Protein AF-A0A7U3YK74-F1 (afdb_monomer_lite)

Structure (mmCIF, N/CA/C/O backbone):
data_AF-A0A7U3YK74-F1
#
_entry.id   AF-A0A7U3YK74-F1
#
loop_
_atom_site.group_PDB
_atom_site.id
_atom_site.type_symbol
_atom_site.label_atom_id
_atom_site.label_alt_id
_atom_site.label_comp_id
_atom_site.label_asym_id
_atom_site.label_entity_id
_atom_site.label_seq_id
_atom_site.pdbx_PDB_ins_code
_atom_site.Cartn_x
_atom_site.Cartn_y
_atom_site.Cartn_z
_atom_site.occupancy
_atom_site.B_iso_or_equiv
_atom_site.auth_seq_id
_atom_site.auth_comp_id
_atom_site.auth_asym_id
_atom_site.auth_atom_id
_atom_site.pdbx_PDB_model_num
ATOM 1 N N . MET A 1 1 ? -30.389 56.672 70.557 1.00 38.41 1 MET A N 1
ATOM 2 C CA . MET A 1 1 ? -30.566 56.785 72.022 1.00 38.41 1 MET A CA 1
ATOM 3 C C . MET A 1 1 ? -31.940 56.218 72.314 1.00 38.41 1 MET A C 1
ATOM 5 O O . MET A 1 1 ? -32.912 56.769 71.833 1.00 38.41 1 MET A O 1
ATOM 9 N N . GLY A 1 2 ? -32.024 54.960 72.734 1.00 37.28 2 GLY A N 1
ATOM 10 C CA . GLY A 1 2 ? -31.891 54.603 74.149 1.00 37.28 2 GLY A CA 1
ATOM 11 C C . GLY A 1 2 ? -33.300 54.641 74.741 1.00 37.28 2 GLY A C 1
ATOM 12 O O . GLY A 1 2 ? -33.831 55.723 74.920 1.00 37.28 2 GLY A O 1
ATOM 13 N N . ALA A 1 3 ? -33.969 53.486 74.769 1.00 43.03 3 ALA A N 1
ATOM 14 C CA . ALA A 1 3 ? -34.261 52.752 76.007 1.00 43.03 3 ALA A CA 1
ATOM 15 C C . ALA A 1 3 ? -35.541 53.317 76.668 1.00 43.03 3 ALA A C 1
ATOM 17 O O . ALA A 1 3 ? -35.697 54.518 76.807 1.00 43.03 3 ALA A O 1
ATOM 18 N N . ILE A 1 4 ? -36.554 52.525 77.005 1.00 47.56 4 ILE A N 1
ATOM 19 C CA . ILE A 1 4 ? -36.642 51.697 78.218 1.00 47.56 4 ILE A CA 1
ATOM 20 C C . ILE A 1 4 ? -38.020 50.996 78.088 1.00 47.56 4 ILE A C 1
ATOM 22 O O . ILE A 1 4 ? -39.023 51.660 77.854 1.00 47.56 4 ILE A O 1
ATOM 26 N N . GLN A 1 5 ? -38.096 49.664 77.970 1.00 46.06 5 GLN A N 1
ATOM 27 C CA . GLN A 1 5 ? -38.343 48.760 79.107 1.00 46.06 5 GLN A CA 1
ATOM 28 C C . GLN A 1 5 ? -39.603 49.179 79.892 1.00 46.06 5 GLN A C 1
ATOM 30 O O . GLN A 1 5 ? -39.597 50.153 80.625 1.00 46.06 5 GLN A O 1
ATOM 35 N N . THR A 1 6 ? -40.725 48.475 79.783 1.00 45.09 6 THR A N 1
ATOM 36 C CA . THR A 1 6 ? -41.162 47.480 80.783 1.00 45.09 6 THR A CA 1
ATOM 37 C C . THR A 1 6 ? -42.623 47.101 80.501 1.00 45.09 6 THR A C 1
ATOM 39 O O . THR A 1 6 ? -43.350 47.885 79.906 1.00 45.09 6 THR A O 1
ATOM 42 N N . MET A 1 7 ? -43.034 45.922 80.991 1.00 42.56 7 MET A N 1
ATOM 43 C CA . MET A 1 7 ? -44.375 45.315 80.893 1.00 42.56 7 MET A CA 1
ATOM 44 C C . MET A 1 7 ? -44.680 44.780 79.487 1.00 42.56 7 MET A C 1
ATOM 46 O O . MET A 1 7 ? -44.943 45.526 78.565 1.00 42.56 7 MET A O 1
ATOM 50 N N . VAL A 1 8 ? -44.648 43.477 79.218 1.00 42.97 8 VAL A N 1
ATOM 51 C CA . VAL A 1 8 ? -45.464 42.461 79.884 1.00 42.97 8 VAL A CA 1
ATOM 52 C C . VAL A 1 8 ? -44.773 41.102 79.726 1.00 42.97 8 VAL A C 1
ATOM 54 O O . VAL A 1 8 ? -44.744 40.503 78.655 1.00 42.97 8 VAL A O 1
ATOM 57 N N . ARG A 1 9 ? -44.219 40.596 80.832 1.00 43.75 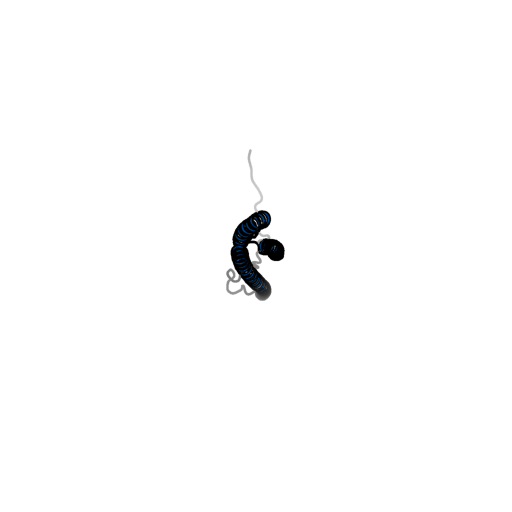9 ARG A N 1
ATOM 58 C CA . ARG A 1 9 ? -44.126 39.154 81.076 1.00 43.75 9 ARG A CA 1
ATOM 59 C C . ARG A 1 9 ? -45.552 38.659 81.300 1.00 43.75 9 ARG A C 1
ATOM 61 O O . ARG A 1 9 ? -46.128 39.066 82.301 1.00 43.75 9 ARG A O 1
ATOM 68 N N . ALA A 1 10 ? -46.077 37.816 80.412 1.00 46.66 10 ALA A N 1
ATOM 69 C CA . ALA A 1 10 ? -46.999 36.712 80.724 1.00 46.66 10 ALA A CA 1
ATOM 70 C C . ALA A 1 10 ? -47.708 36.221 79.453 1.00 46.66 10 ALA A C 1
ATOM 72 O O . ALA A 1 10 ? -48.864 36.556 79.232 1.00 46.66 10 ALA A O 1
ATOM 73 N N . LEU A 1 11 ? -47.035 35.399 78.644 1.00 42.06 11 LEU A N 1
ATOM 74 C CA . LEU A 1 11 ? -47.697 34.254 78.011 1.00 42.06 11 LEU A CA 1
ATOM 75 C C . LEU A 1 11 ? -46.641 33.254 77.524 1.00 42.06 11 LEU A C 1
ATOM 77 O O . LEU A 1 11 ? -46.235 33.229 76.367 1.00 42.06 11 LEU A O 1
ATOM 81 N N . CYS A 1 12 ? -46.152 32.448 78.465 1.00 43.22 12 CYS A N 1
ATOM 82 C CA . CYS A 1 12 ? -45.638 31.128 78.130 1.00 43.22 12 CYS A CA 1
ATOM 83 C C . CYS A 1 12 ? -46.800 30.272 77.606 1.00 43.22 12 CYS A C 1
ATOM 85 O O . CYS A 1 12 ? -47.924 30.435 78.076 1.00 43.22 12 CYS A O 1
ATOM 87 N N . ILE A 1 13 ? -46.464 29.285 76.768 1.00 53.09 13 ILE A N 1
ATOM 88 C CA . ILE A 1 13 ? -47.301 28.170 76.286 1.00 53.09 13 ILE A CA 1
ATOM 89 C C . ILE A 1 13 ? -47.961 28.449 74.926 1.00 53.09 13 ILE A C 1
ATOM 91 O O . ILE A 1 13 ? -49.077 28.945 74.832 1.00 53.09 13 ILE A O 1
ATOM 95 N N . GLY A 1 14 ? -47.273 28.053 73.853 1.00 46.53 14 GLY A N 1
ATOM 96 C CA . GLY A 1 14 ? -47.870 27.985 72.522 1.00 46.53 14 GLY A CA 1
ATOM 97 C C . GLY A 1 14 ? -46.876 27.576 71.439 1.00 46.53 14 GLY A C 1
ATOM 98 O O . GLY A 1 14 ? -46.103 28.404 70.980 1.00 46.53 14 GLY A O 1
ATOM 99 N N . ALA A 1 15 ? -46.959 26.311 71.019 1.00 46.44 15 ALA A N 1
ATOM 100 C CA . ALA A 1 15 ? -46.403 25.749 69.780 1.00 46.44 15 ALA A CA 1
ATOM 101 C C . ALA A 1 15 ? -44.888 25.439 69.727 1.00 46.44 15 ALA A C 1
ATOM 103 O O . ALA A 1 15 ? -44.145 25.969 68.910 1.00 46.44 15 ALA A O 1
ATOM 104 N N . LEU A 1 16 ? -44.466 24.455 70.530 1.00 44.75 16 LEU A N 1
ATOM 105 C CA . LEU A 1 16 ? -43.225 23.680 70.339 1.00 44.75 16 LEU A CA 1
ATOM 106 C C . LEU A 1 16 ? -43.468 22.315 69.651 1.00 44.75 16 LEU A C 1
ATOM 108 O O . LEU A 1 16 ? -42.690 21.386 69.833 1.00 44.75 16 LEU A O 1
ATOM 112 N N . LEU A 1 17 ? -44.558 22.140 68.892 1.00 45.97 17 LEU A N 1
ATOM 113 C CA . LEU A 1 17 ? -44.977 20.808 68.422 1.00 45.97 17 LEU A CA 1
ATOM 114 C C . LEU A 1 17 ? -45.515 20.764 66.987 1.00 45.97 17 LEU A C 1
ATOM 116 O O . LEU A 1 17 ? -46.539 20.142 66.737 1.00 45.97 17 LEU A O 1
ATOM 120 N N . THR A 1 18 ? -44.809 21.343 66.017 1.00 47.88 18 THR A N 1
ATOM 121 C CA . THR A 1 18 ? -45.009 20.949 64.612 1.00 47.88 18 THR A CA 1
ATOM 122 C C . THR A 1 18 ? -43.705 21.040 63.833 1.00 47.88 18 THR A C 1
ATOM 124 O O . THR A 1 18 ? -43.225 22.136 63.564 1.00 47.88 18 THR A O 1
ATOM 127 N N . GLY A 1 19 ? -43.172 19.887 63.420 1.00 43.09 19 GLY A N 1
ATOM 128 C CA . GLY A 1 19 ? -42.365 19.837 62.199 1.00 43.09 19 GLY A CA 1
ATOM 129 C C . GLY A 1 19 ? -40.909 19.393 62.305 1.00 43.09 19 GLY A C 1
ATOM 130 O O . GLY A 1 19 ? -40.116 19.823 61.483 1.00 43.09 1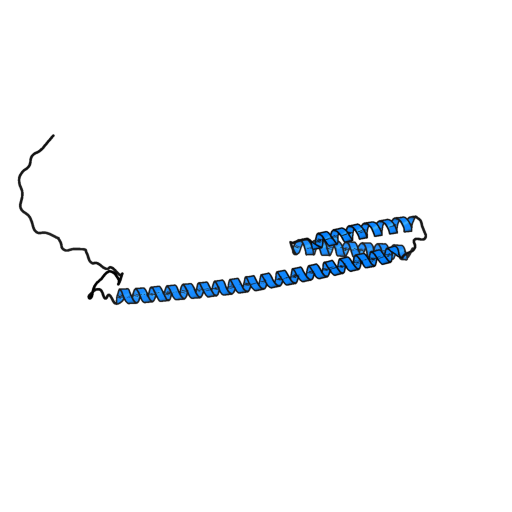9 GLY A O 1
ATOM 131 N N . CYS A 1 20 ? -40.550 18.491 63.220 1.00 44.44 20 CYS A N 1
ATOM 132 C CA . CYS A 1 20 ? -39.378 17.628 63.013 1.00 44.44 20 CYS A CA 1
ATOM 133 C C . CYS A 1 20 ? -39.845 16.183 62.824 1.00 44.44 20 CYS A C 1
ATOM 135 O O . CYS A 1 20 ? -39.465 15.283 63.569 1.00 44.44 20 CYS A O 1
ATOM 137 N N . ALA A 1 21 ? -40.706 15.955 61.828 1.00 44.47 21 ALA A N 1
ATOM 138 C CA . ALA A 1 21 ? -40.813 14.629 61.244 1.00 44.47 21 ALA A CA 1
ATOM 139 C C . ALA A 1 21 ? -39.477 14.366 60.542 1.00 44.47 21 ALA A C 1
ATOM 141 O O . ALA A 1 21 ? -39.275 14.742 59.390 1.00 44.47 21 ALA A O 1
ATOM 142 N N . GLY A 1 22 ? -38.536 13.782 61.282 1.00 46.75 22 GLY A N 1
ATOM 143 C CA . GLY A 1 22 ? -37.328 13.194 60.736 1.00 46.75 22 GLY A CA 1
ATOM 144 C C . GLY A 1 22 ? -37.708 12.015 59.852 1.00 46.75 22 GLY A C 1
ATOM 145 O O . GLY A 1 22 ? -37.543 10.867 60.243 1.00 46.75 22 GLY A O 1
ATOM 146 N N . GLN A 1 23 ? -38.201 12.285 58.647 1.00 50.50 23 GLN A N 1
ATOM 147 C CA . GLN A 1 23 ? -38.099 11.346 57.538 1.00 50.50 23 GLN A CA 1
ATOM 148 C C . GLN A 1 23 ? -36.668 11.423 57.009 1.00 50.50 23 GLN A C 1
ATOM 150 O O . GLN A 1 23 ? -36.409 11.842 55.886 1.00 50.50 23 GLN A O 1
ATOM 155 N N . THR A 1 24 ? -35.712 11.044 57.858 1.00 51.84 24 THR A N 1
ATOM 156 C CA . THR A 1 24 ? -34.427 10.608 57.340 1.00 51.84 24 THR A CA 1
ATOM 157 C C . THR A 1 24 ? -34.664 9.237 56.722 1.00 51.84 24 THR A C 1
ATOM 159 O O . THR A 1 24 ? -35.015 8.271 57.395 1.00 51.84 24 THR A O 1
ATOM 162 N N . THR A 1 25 ? -34.558 9.161 55.401 1.00 53.53 25 THR A N 1
ATOM 163 C CA . THR A 1 25 ? -34.553 7.900 54.652 1.00 53.53 25 THR A CA 1
ATOM 164 C C . THR A 1 25 ? -33.179 7.222 54.703 1.00 53.53 25 THR A C 1
ATOM 166 O O . THR A 1 25 ? -32.982 6.201 54.043 1.00 53.53 25 THR A O 1
ATOM 169 N N . ASP A 1 26 ? -32.242 7.746 55.506 1.00 56.00 26 ASP A N 1
ATOM 170 C CA . ASP A 1 26 ? -30.934 7.155 55.772 1.00 56.00 26 ASP A CA 1
ATOM 171 C C . ASP A 1 26 ? -31.015 6.143 56.940 1.00 56.00 26 ASP A C 1
ATOM 173 O O . ASP A 1 26 ? -31.138 6.538 58.105 1.00 56.00 26 ASP A O 1
ATOM 177 N N . PRO A 1 27 ? -30.907 4.827 56.669 1.00 58.50 27 PRO A N 1
ATOM 178 C CA . PRO A 1 27 ? -30.967 3.788 57.697 1.00 58.50 27 PRO A CA 1
ATOM 179 C C . PRO A 1 27 ? -29.773 3.821 58.666 1.00 58.50 27 PRO A C 1
ATOM 181 O O . PRO A 1 27 ? -29.777 3.093 59.654 1.00 58.50 27 PRO A O 1
ATOM 184 N N . ARG A 1 28 ? -28.745 4.642 58.405 1.00 61.53 28 ARG A N 1
ATOM 185 C CA . ARG A 1 28 ? -27.580 4.816 59.286 1.00 61.53 28 ARG A CA 1
ATOM 186 C C . ARG A 1 28 ? -27.781 5.885 60.364 1.00 61.53 28 ARG A C 1
ATOM 188 O O . ARG A 1 28 ? -26.943 5.981 61.255 1.00 61.53 28 ARG A O 1
ATOM 195 N N . GLN A 1 29 ? -28.866 6.664 60.309 1.00 59.22 29 GLN A N 1
ATOM 196 C CA . GLN A 1 29 ? -29.109 7.792 61.223 1.00 59.22 29 GLN A CA 1
ATOM 197 C C . GLN A 1 29 ? -30.285 7.590 62.194 1.00 59.22 29 GLN A C 1
ATOM 199 O O . GLN A 1 29 ? -30.515 8.441 63.050 1.00 59.22 29 GLN A O 1
ATOM 204 N N . GLY A 1 30 ? -31.017 6.474 62.113 1.00 54.25 30 GLY A N 1
ATOM 205 C CA . GLY A 1 30 ? -32.165 6.195 62.982 1.00 54.25 30 GLY A CA 1
ATOM 206 C C . GLY A 1 30 ? -32.013 4.887 63.757 1.00 54.25 30 GLY A C 1
ATOM 207 O O . GLY A 1 30 ? -31.892 3.828 63.147 1.00 54.25 30 GLY A O 1
ATOM 208 N N . GLY A 1 31 ? -32.055 4.951 65.093 1.00 61.69 31 GLY A N 1
ATOM 209 C CA . GLY A 1 31 ? -32.067 3.777 65.981 1.00 61.69 31 GLY A CA 1
ATOM 210 C C . GLY A 1 31 ? -33.325 2.901 65.841 1.00 61.69 31 GLY A C 1
ATOM 211 O O . GLY A 1 31 ? -34.165 3.167 64.989 1.00 61.69 31 GLY A O 1
ATOM 212 N N . LEU A 1 32 ? -33.450 1.885 66.711 1.00 57.44 32 LEU A N 1
ATOM 213 C CA . LEU A 1 32 ? -34.356 0.706 66.726 1.00 57.44 32 LEU A CA 1
ATOM 214 C C . LEU A 1 32 ? -35.828 0.856 66.236 1.00 57.44 32 LEU A C 1
ATOM 216 O O . LEU A 1 32 ? -36.489 -0.155 66.025 1.00 57.44 32 LEU A O 1
ATOM 220 N N . PHE A 1 33 ? -36.345 2.070 66.024 1.00 58.09 33 PHE A N 1
ATOM 221 C CA . PHE A 1 33 ? -37.709 2.377 65.560 1.00 58.09 33 PHE A CA 1
ATOM 222 C C . PHE A 1 33 ? -37.781 3.035 64.162 1.00 58.09 33 PHE A C 1
ATOM 224 O O . PHE A 1 33 ? -38.848 3.470 63.744 1.00 58.09 33 PHE A O 1
ATOM 231 N N . SER A 1 34 ? -36.672 3.123 63.422 1.00 59.44 34 SER A N 1
ATOM 232 C CA . SER A 1 34 ? -36.573 3.824 62.127 1.00 59.44 34 SER A CA 1
ATOM 233 C C . SER A 1 34 ? -36.974 2.995 60.896 1.00 59.44 34 SER A C 1
ATOM 235 O O . SER A 1 34 ? -36.760 3.422 59.759 1.00 59.44 34 SER A O 1
ATOM 237 N N . TYR A 1 35 ? -37.548 1.802 61.088 1.00 65.94 35 TYR A N 1
ATOM 238 C CA . TYR A 1 35 ? -37.973 0.959 59.974 1.00 65.94 35 TYR A CA 1
ATOM 239 C C . TYR A 1 35 ? -39.153 1.600 59.233 1.00 65.94 35 TYR A C 1
ATOM 241 O O . TYR A 1 35 ? -40.286 1.596 59.710 1.00 65.94 35 TYR A O 1
ATOM 249 N N . ASN A 1 36 ? -38.870 2.138 58.047 1.00 73.31 36 ASN A N 1
ATOM 250 C CA . ASN A 1 36 ? -39.872 2.584 57.091 1.00 73.31 36 ASN A CA 1
ATOM 251 C C . ASN A 1 36 ? -39.876 1.607 55.893 1.00 73.31 36 ASN A C 1
ATOM 253 O O . ASN A 1 36 ? -38.935 1.645 55.086 1.00 73.31 36 ASN A O 1
ATOM 257 N N . PRO A 1 37 ? -40.885 0.723 55.780 1.00 77.56 37 PRO A N 1
ATOM 258 C CA . PRO A 1 37 ? -40.973 -0.261 54.701 1.00 77.56 37 PRO A CA 1
ATOM 259 C C . PRO A 1 37 ? -41.051 0.398 53.317 1.00 77.56 37 PRO A C 1
ATOM 261 O O . PRO A 1 37 ? -40.400 -0.072 52.387 1.00 77.56 37 PRO A O 1
ATOM 264 N N . ASP A 1 38 ? -41.726 1.542 53.191 1.00 82.44 38 ASP A N 1
ATOM 265 C CA . ASP A 1 38 ? -41.857 2.255 51.914 1.00 82.44 38 ASP A CA 1
ATOM 266 C C . ASP A 1 38 ? -40.510 2.811 51.435 1.00 82.44 38 ASP A C 1
ATOM 268 O O . ASP A 1 38 ? -40.163 2.706 50.256 1.00 82.44 38 ASP A O 1
ATOM 272 N N . ALA A 1 39 ? -39.700 3.339 52.359 1.00 79.81 39 ALA A N 1
ATOM 273 C CA . ALA A 1 39 ? -38.347 3.812 52.059 1.00 79.81 39 ALA A CA 1
ATOM 274 C C . ALA A 1 39 ? -37.403 2.666 51.662 1.00 79.81 39 ALA A C 1
ATOM 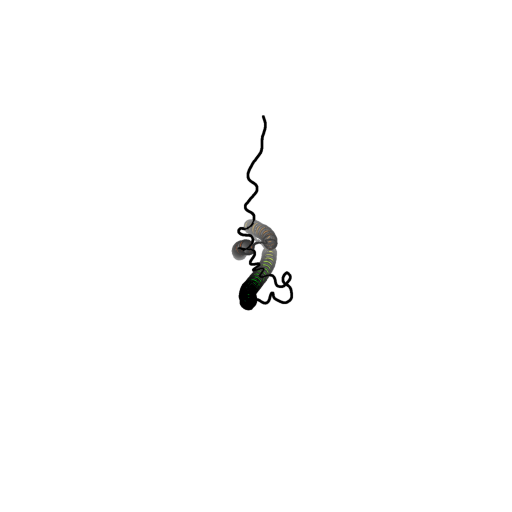276 O O . ALA A 1 39 ? -36.479 2.852 50.869 1.00 79.81 39 ALA A O 1
ATOM 277 N N . TYR A 1 40 ? -37.607 1.472 52.222 1.00 82.00 40 TYR A N 1
ATOM 278 C CA . TYR A 1 40 ? -36.857 0.282 51.832 1.00 82.00 40 TYR A CA 1
ATOM 279 C C . TYR A 1 40 ? -37.237 -0.190 50.425 1.00 82.00 40 TYR A C 1
ATOM 281 O O . TYR A 1 40 ? -36.343 -0.397 49.603 1.00 82.00 40 TYR A O 1
ATOM 289 N N . GLU A 1 41 ? -38.532 -0.269 50.122 1.00 86.81 41 GLU A N 1
ATOM 290 C CA . GLU A 1 41 ? -39.027 -0.600 48.782 1.00 86.81 41 GLU A CA 1
ATOM 291 C C . GLU A 1 41 ? -38.564 0.412 47.731 1.00 86.81 41 GLU A C 1
ATOM 293 O O . GLU A 1 41 ? -38.169 0.028 46.631 1.00 86.81 41 GLU A O 1
ATOM 298 N N . GLN A 1 42 ? -38.529 1.703 48.072 1.00 86.81 42 GLN A N 1
ATOM 299 C CA . GLN A 1 42 ? -37.991 2.727 47.181 1.00 86.81 42 GLN A CA 1
ATOM 300 C C . GLN A 1 42 ? -36.508 2.497 46.874 1.00 86.81 42 GLN A C 1
ATOM 302 O O . GLN A 1 42 ? -36.141 2.449 45.707 1.00 86.81 42 GLN A O 1
ATOM 307 N N . ARG A 1 43 ? -35.670 2.225 47.884 1.00 87.81 43 ARG A N 1
ATOM 308 C CA . ARG A 1 43 ? -34.251 1.894 47.653 1.00 87.81 43 ARG A CA 1
ATOM 309 C C . ARG A 1 43 ? -34.064 0.633 46.809 1.00 87.81 43 ARG A C 1
ATOM 311 O O . ARG A 1 43 ? -33.092 0.548 46.063 1.00 87.81 43 ARG A O 1
ATOM 318 N N . LEU A 1 44 ? -34.941 -0.363 46.944 1.00 92.44 44 LEU A N 1
ATOM 319 C CA . LEU A 1 44 ? -34.902 -1.556 46.095 1.00 92.44 44 LEU A CA 1
ATOM 320 C C . LEU A 1 44 ? -35.264 -1.231 44.646 1.00 92.44 44 LEU A C 1
ATOM 322 O O . LEU A 1 44 ? -34.592 -1.736 43.748 1.00 92.44 44 LEU A O 1
ATOM 326 N N . ARG A 1 45 ? -36.281 -0.392 44.413 1.00 94.12 45 ARG A N 1
ATOM 327 C CA . ARG A 1 45 ? -36.618 0.107 43.071 1.00 94.12 45 ARG A CA 1
ATOM 328 C C . ARG A 1 45 ? -35.454 0.887 42.469 1.00 94.12 45 ARG A C 1
ATOM 330 O O . ARG A 1 45 ? -34.967 0.483 41.423 1.00 94.12 45 ARG A O 1
ATOM 337 N N . ASP A 1 46 ? -34.908 1.862 43.193 1.00 93.81 46 ASP A N 1
ATOM 338 C CA . ASP A 1 46 ? -33.776 2.671 42.727 1.00 93.81 46 ASP A CA 1
ATOM 339 C C . ASP A 1 46 ? -32.570 1.799 42.347 1.00 93.81 46 ASP A C 1
ATOM 341 O O . ASP A 1 46 ? -31.933 2.016 41.321 1.00 93.81 46 ASP A O 1
ATOM 345 N N . ARG A 1 47 ? -32.265 0.763 43.142 1.00 95.25 47 ARG A N 1
ATOM 346 C CA . ARG A 1 47 ? -31.183 -0.187 42.832 1.00 95.25 47 ARG A CA 1
ATOM 347 C C . ARG A 1 47 ? -31.477 -1.046 41.607 1.00 95.25 47 ARG A C 1
ATOM 349 O O . ARG A 1 47 ? -30.555 -1.312 40.844 1.00 95.25 47 ARG A O 1
ATOM 356 N N . ARG A 1 48 ? -32.718 -1.509 41.426 1.00 96.31 48 ARG A N 1
ATOM 357 C CA . ARG A 1 48 ? -33.126 -2.283 40.238 1.00 96.31 48 ARG A CA 1
ATOM 358 C C . ARG A 1 48 ? -33.059 -1.422 38.980 1.00 96.31 48 ARG A C 1
ATOM 360 O O . ARG A 1 48 ? -32.554 -1.885 37.961 1.00 96.31 48 ARG A O 1
ATOM 367 N N . ASP A 1 49 ? -33.486 -0.170 39.077 1.00 96.81 49 ASP A N 1
ATOM 368 C CA . ASP A 1 49 ? -33.439 0.787 37.976 1.00 96.81 49 ASP A CA 1
ATOM 369 C C . ASP A 1 49 ? -31.988 1.143 37.627 1.00 96.81 49 ASP A C 1
ATOM 371 O O . ASP A 1 49 ? -31.619 1.137 36.455 1.00 96.81 49 ASP A O 1
ATOM 375 N N . GLN A 1 50 ? -31.135 1.373 38.633 1.00 96.44 50 GLN A N 1
ATOM 376 C CA . GLN A 1 50 ? -29.695 1.575 38.436 1.00 96.44 50 GLN A CA 1
ATOM 377 C C . GLN A 1 50 ? -29.019 0.354 37.814 1.00 96.44 50 GLN A C 1
ATOM 379 O O . GLN A 1 50 ? -28.236 0.511 36.882 1.00 96.44 50 GLN A O 1
ATOM 384 N N . LEU A 1 51 ? -29.319 -0.855 38.298 1.00 97.38 51 LEU A N 1
ATOM 385 C CA . LEU A 1 51 ? -28.770 -2.088 37.736 1.00 97.38 51 LEU A CA 1
ATOM 386 C C . LEU A 1 51 ? -29.159 -2.228 36.262 1.00 97.38 51 LEU A C 1
ATOM 388 O O . LEU A 1 51 ? -28.289 -2.434 35.424 1.00 97.38 51 LEU A O 1
ATOM 392 N N . THR A 1 52 ? -30.438 -2.020 35.945 1.00 97.38 52 THR A N 1
ATOM 393 C CA . THR A 1 52 ? -30.948 -2.083 34.568 1.00 97.38 52 THR A CA 1
ATOM 394 C C . THR A 1 52 ? -30.249 -1.061 33.668 1.00 97.38 52 THR A C 1
ATOM 396 O O . THR A 1 52 ? -29.843 -1.391 32.557 1.00 97.38 52 THR A O 1
ATOM 399 N N . GLN A 1 53 ? -30.053 0.172 34.146 1.00 97.31 53 GLN A N 1
ATOM 400 C CA . GLN A 1 53 ? -29.332 1.210 33.402 1.00 97.31 53 GLN A CA 1
ATOM 401 C C . GLN A 1 53 ? -27.868 0.830 33.149 1.00 97.31 53 GLN A C 1
ATOM 403 O O . GLN A 1 53 ? -27.371 1.010 32.038 1.00 97.31 53 GLN A O 1
ATOM 408 N N . VAL A 1 54 ? -27.179 0.286 34.155 1.00 97.56 54 VAL A N 1
ATOM 409 C CA . VAL A 1 54 ? -25.782 -0.155 34.024 1.00 97.56 54 VAL A CA 1
ATOM 410 C C . VAL A 1 54 ? -25.665 -1.334 33.060 1.00 97.56 54 VAL A C 1
ATOM 412 O O . VAL A 1 54 ? -24.765 -1.346 32.226 1.00 97.56 54 VAL A O 1
ATOM 415 N N . GLU A 1 55 ? -26.578 -2.301 33.120 1.00 97.88 55 GLU A N 1
ATOM 416 C CA . GLU A 1 55 ? -26.603 -3.439 32.196 1.00 97.88 55 GLU A CA 1
ATOM 417 C C . GLU A 1 55 ? -26.828 -2.989 30.748 1.00 97.88 55 GLU A C 1
ATOM 419 O O . GLU A 1 55 ? -26.112 -3.432 29.851 1.00 97.88 55 GLU A O 1
ATOM 424 N N . GLN A 1 56 ? -27.759 -2.060 30.515 1.00 97.69 56 GLN A N 1
ATOM 425 C CA . GLN A 1 56 ? -27.994 -1.483 29.188 1.00 97.69 56 GLN A CA 1
ATOM 426 C C . GLN A 1 56 ? -26.775 -0.708 28.671 1.00 97.69 56 GLN A C 1
ATOM 428 O O . GLN A 1 56 ? -26.395 -0.859 27.508 1.00 97.69 56 GLN A O 1
ATOM 433 N N . ALA A 1 57 ? -26.135 0.093 29.527 1.00 97.38 57 ALA A N 1
ATOM 434 C CA . ALA A 1 57 ? -24.916 0.813 29.171 1.00 97.38 57 ALA A CA 1
ATOM 435 C C . ALA A 1 57 ? -23.773 -0.152 28.821 1.00 97.38 57 ALA A C 1
ATOM 437 O O . ALA A 1 57 ? -23.119 0.025 27.795 1.00 97.38 57 ALA A O 1
ATOM 438 N N . ASN A 1 58 ? -23.582 -1.212 29.613 1.00 97.44 58 ASN A N 1
ATOM 439 C CA . ASN A 1 58 ? -22.576 -2.238 29.345 1.00 97.44 58 ASN A CA 1
ATOM 440 C C . ASN A 1 58 ? -22.827 -2.937 28.006 1.00 97.44 58 ASN A C 1
ATOM 442 O O . ASN A 1 58 ? -21.901 -3.051 27.211 1.00 97.44 58 ASN A O 1
ATOM 446 N N . GLN A 1 59 ? -24.067 -3.335 27.709 1.00 97.75 59 GLN A N 1
ATOM 447 C CA . GLN A 1 59 ? -24.406 -3.955 26.421 1.00 97.75 59 GLN A CA 1
ATOM 448 C C . GLN A 1 59 ? -24.122 -3.020 25.236 1.00 97.75 59 GLN A C 1
ATOM 450 O O . GLN A 1 59 ? -23.593 -3.453 24.211 1.00 97.75 59 GLN A O 1
ATOM 455 N N . SER A 1 60 ? -24.432 -1.727 25.374 1.00 97.56 60 SER A N 1
ATOM 456 C CA . SER A 1 60 ? -24.132 -0.721 24.351 1.00 97.56 60 SER A CA 1
ATOM 457 C C . SER A 1 60 ? -22.624 -0.551 24.137 1.00 97.56 60 SER A C 1
ATOM 459 O O . SER A 1 60 ? -22.160 -0.509 22.996 1.00 97.56 60 SER A O 1
ATOM 461 N N . GLU A 1 61 ? -21.840 -0.473 25.213 1.00 97.81 61 GLU A N 1
ATOM 462 C CA . GLU A 1 61 ? -20.382 -0.340 25.125 1.00 97.81 61 GLU A CA 1
ATOM 463 C C . GLU A 1 61 ? -19.703 -1.620 24.617 1.00 97.81 61 GLU A C 1
ATOM 465 O O . GLU A 1 61 ? -18.738 -1.545 23.852 1.00 97.81 61 GLU A O 1
ATOM 470 N N . GLU A 1 62 ? -20.221 -2.802 24.955 1.00 97.88 62 GLU A N 1
ATOM 471 C CA . GLU A 1 62 ? -19.774 -4.080 24.393 1.00 97.88 62 GLU A CA 1
ATOM 472 C C . GLU A 1 62 ? -20.013 -4.135 22.881 1.00 97.88 62 GLU A C 1
ATOM 474 O O . GLU A 1 62 ? -19.094 -4.463 22.122 1.00 97.88 62 GLU A O 1
ATOM 479 N N . ALA A 1 63 ? -21.208 -3.745 22.426 1.00 97.50 63 ALA A N 1
ATOM 480 C CA . ALA A 1 63 ? -21.534 -3.668 21.006 1.00 97.50 63 ALA A CA 1
ATOM 481 C C . ALA A 1 63 ? -20.625 -2.667 20.275 1.00 97.50 63 ALA A C 1
ATOM 483 O O . ALA A 1 63 ? -20.061 -2.989 19.226 1.00 97.50 63 ALA A O 1
ATOM 484 N N . ARG A 1 64 ? -20.409 -1.482 20.858 1.00 97.75 64 ARG A N 1
ATOM 485 C CA . ARG A 1 64 ? -19.502 -0.462 20.317 1.00 97.75 64 ARG A CA 1
ATOM 486 C C . ARG A 1 64 ? -18.066 -0.970 20.229 1.00 97.75 64 ARG A C 1
ATOM 488 O O . ARG A 1 64 ? -17.420 -0.815 19.197 1.00 97.75 64 ARG A O 1
ATOM 495 N N . THR A 1 65 ? -17.577 -1.613 21.284 1.00 97.75 65 THR A N 1
ATOM 496 C CA . THR A 1 65 ? -16.227 -2.184 21.334 1.00 97.75 65 THR A CA 1
ATOM 497 C C . THR A 1 65 ? -16.054 -3.281 20.288 1.00 97.75 65 THR A C 1
ATOM 499 O O . THR A 1 65 ? -15.030 -3.329 19.606 1.00 97.75 65 THR A O 1
ATOM 502 N N . SER A 1 66 ? -17.050 -4.154 20.127 1.00 97.50 66 SER A N 1
ATOM 503 C CA . SER A 1 66 ? -17.045 -5.179 19.083 1.00 97.50 66 SER A CA 1
ATOM 504 C C . SER A 1 66 ? -17.009 -4.559 17.685 1.00 97.50 66 SER A C 1
ATOM 506 O O . SER A 1 66 ? -16.232 -5.009 16.845 1.00 97.50 66 SER A O 1
ATOM 508 N N . GLY A 1 67 ? -17.802 -3.509 17.445 1.00 97.94 67 GLY A N 1
ATOM 509 C CA . GLY A 1 67 ? -17.805 -2.772 16.180 1.00 97.94 67 GLY A CA 1
ATOM 510 C C . GLY A 1 67 ? -16.441 -2.159 15.859 1.00 97.94 67 GLY A C 1
ATOM 511 O O . GLY A 1 67 ? -15.898 -2.403 14.786 1.00 97.94 67 GLY A O 1
ATOM 512 N N . LEU A 1 68 ? -15.838 -1.457 16.822 1.00 98.00 68 LEU A N 1
ATOM 513 C CA . LEU A 1 68 ? -14.516 -0.842 16.658 1.00 98.00 68 LEU A CA 1
ATOM 514 C C . LEU A 1 68 ? -13.410 -1.876 16.407 1.00 98.00 68 LEU A C 1
ATOM 516 O O . LEU A 1 68 ? -12.522 -1.641 15.593 1.00 98.00 68 LEU A O 1
ATOM 520 N N . ARG A 1 69 ? -13.458 -3.040 17.069 1.00 97.62 69 ARG A N 1
ATOM 521 C CA . ARG A 1 69 ? -12.502 -4.133 16.816 1.00 97.62 69 ARG A CA 1
ATOM 522 C C . ARG A 1 69 ? -12.638 -4.696 15.405 1.00 97.62 69 ARG A C 1
ATOM 524 O O . ARG A 1 69 ? -11.624 -4.966 14.765 1.00 97.62 69 ARG A O 1
ATOM 531 N N . ALA A 1 70 ? -13.869 -4.868 14.924 1.00 97.56 70 ALA A N 1
ATOM 532 C CA . ALA A 1 70 ? -14.119 -5.326 13.563 1.00 97.56 70 ALA A CA 1
ATOM 533 C C . ALA A 1 70 ? -13.595 -4.310 12.535 1.00 97.56 70 ALA A C 1
ATOM 535 O O . ALA A 1 70 ? -12.868 -4.687 11.618 1.00 97.56 70 ALA A O 1
ATOM 536 N N . GLU A 1 71 ? -13.873 -3.021 12.733 1.00 96.69 71 GLU A N 1
ATOM 537 C CA . GLU A 1 71 ? -13.373 -1.947 11.871 1.00 96.69 71 GLU A CA 1
ATOM 538 C C . GLU A 1 71 ? -11.840 -1.887 11.856 1.00 96.69 71 GLU A C 1
ATOM 540 O O . GLU A 1 71 ? -11.229 -1.885 10.788 1.00 96.69 71 GLU A O 1
AT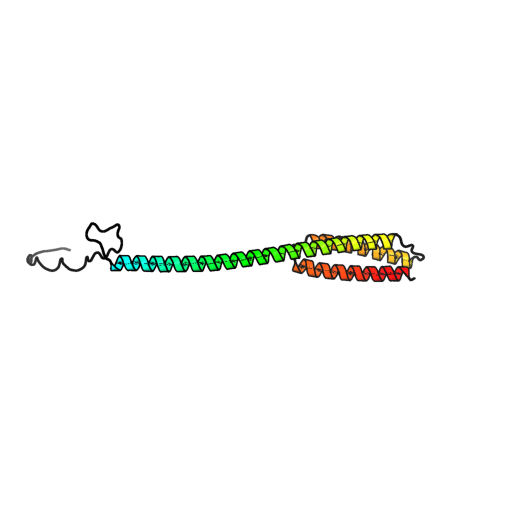OM 545 N N . GLN A 1 72 ? -11.203 -1.947 13.029 1.00 96.19 72 GLN A N 1
ATOM 546 C CA . GLN A 1 72 ? -9.746 -1.993 13.137 1.00 96.19 72 GLN A CA 1
ATOM 547 C C . GLN A 1 72 ? -9.160 -3.199 12.392 1.00 96.19 72 GLN A C 1
ATOM 549 O O . GLN A 1 72 ? -8.156 -3.065 11.693 1.00 96.19 72 GLN A O 1
ATOM 554 N N . SER A 1 73 ? -9.775 -4.379 12.521 1.00 96.94 73 SER A N 1
ATOM 555 C CA . SER A 1 73 ? -9.311 -5.576 11.814 1.00 96.94 73 SER A CA 1
ATOM 556 C C . SER A 1 73 ? -9.397 -5.414 10.294 1.00 96.94 73 SER A C 1
ATOM 558 O O . SER A 1 73 ? -8.427 -5.715 9.600 1.00 96.94 73 SER A O 1
ATOM 560 N N . ALA A 1 74 ? -10.492 -4.840 9.785 1.00 95.75 74 ALA A N 1
ATOM 561 C CA . ALA A 1 74 ? -10.673 -4.585 8.361 1.00 95.75 74 ALA A CA 1
ATOM 562 C C . ALA A 1 74 ? -9.637 -3.584 7.823 1.00 95.75 74 ALA A C 1
ATOM 564 O O . ALA A 1 74 ? -9.030 -3.824 6.780 1.00 95.75 74 ALA A O 1
ATOM 565 N N . GLN A 1 75 ? -9.365 -2.504 8.562 1.00 93.25 75 GLN A N 1
ATOM 566 C CA . GLN A 1 75 ? -8.342 -1.518 8.192 1.00 93.25 75 GLN A CA 1
ATOM 567 C C . GLN A 1 75 ? -6.933 -2.130 8.147 1.00 93.25 75 GLN A C 1
ATOM 569 O O . GLN A 1 75 ? -6.152 -1.843 7.238 1.00 93.25 75 GLN A O 1
ATOM 574 N N . LEU A 1 76 ? -6.596 -3.004 9.101 1.00 93.62 76 LEU A N 1
ATOM 575 C CA . LEU A 1 76 ? -5.305 -3.699 9.116 1.00 93.62 76 LEU A CA 1
ATOM 576 C C . LEU A 1 76 ? -5.155 -4.660 7.931 1.00 93.62 76 LEU A C 1
ATOM 578 O O . LEU A 1 76 ? -4.091 -4.710 7.307 1.00 93.62 76 LEU A O 1
ATOM 582 N N . GLU A 1 77 ? -6.207 -5.410 7.603 1.00 96.25 77 GLU A N 1
ATOM 583 C CA . GLU A 1 77 ? -6.218 -6.299 6.439 1.00 96.25 77 GLU A CA 1
ATOM 584 C C . GLU A 1 77 ? -6.069 -5.526 5.130 1.00 96.25 77 GLU A C 1
ATOM 586 O O . GLU A 1 77 ? -5.290 -5.918 4.255 1.00 96.25 77 GLU A O 1
ATOM 591 N N . GLU A 1 78 ? -6.767 -4.401 5.013 1.00 94.81 78 GLU A N 1
ATOM 592 C CA . GLU A 1 78 ? -6.673 -3.507 3.872 1.00 94.81 78 GLU A CA 1
ATOM 593 C C . GLU A 1 78 ? -5.255 -2.956 3.698 1.00 94.81 78 GLU A C 1
ATOM 595 O O . GLU A 1 78 ? -4.679 -3.066 2.610 1.00 94.81 78 GLU A O 1
ATOM 600 N N . LYS A 1 79 ? -4.656 -2.426 4.769 1.00 93.50 79 LYS A N 1
ATOM 601 C CA . LYS A 1 79 ? -3.280 -1.919 4.744 1.00 93.50 79 LYS A CA 1
ATOM 602 C C . LYS A 1 79 ? -2.305 -3.003 4.288 1.00 93.50 79 LYS A C 1
ATOM 604 O O . LYS A 1 79 ? -1.519 -2.783 3.366 1.00 93.50 79 LYS A O 1
ATOM 609 N N . ALA A 1 80 ? -2.414 -4.203 4.859 1.00 94.81 80 ALA A N 1
ATOM 610 C CA . ALA A 1 80 ? -1.583 -5.338 4.471 1.00 94.81 80 ALA A CA 1
ATOM 611 C C . ALA A 1 80 ? -1.790 -5.735 2.996 1.00 94.81 80 ALA A C 1
ATOM 613 O O . ALA A 1 80 ? -0.846 -6.150 2.316 1.00 94.81 80 ALA A O 1
ATOM 614 N N . ALA A 1 81 ? -3.011 -5.622 2.470 1.00 96.88 81 ALA A N 1
ATOM 615 C CA . ALA A 1 81 ? -3.288 -5.869 1.061 1.00 96.88 81 ALA A CA 1
ATOM 616 C C . ALA A 1 81 ? -2.613 -4.825 0.157 1.00 96.88 81 ALA A C 1
ATOM 618 O O . ALA A 1 81 ? -1.999 -5.206 -0.844 1.00 96.88 81 ALA A O 1
ATOM 619 N N . LEU A 1 82 ? -2.671 -3.539 0.511 1.00 96.69 82 LEU A N 1
ATOM 620 C CA . LEU A 1 82 ? -2.028 -2.459 -0.245 1.00 96.69 82 LEU A CA 1
ATOM 621 C C . LEU A 1 82 ? -0.503 -2.599 -0.265 1.00 96.69 82 LEU A C 1
ATOM 623 O O . LEU A 1 82 ? 0.098 -2.535 -1.338 1.00 96.69 82 LEU A O 1
ATOM 627 N N . GLU A 1 83 ? 0.116 -2.906 0.875 1.00 94.88 83 GLU A N 1
ATOM 628 C CA . GLU A 1 83 ? 1.560 -3.170 0.980 1.00 94.88 83 GLU A CA 1
ATOM 629 C C . GLU A 1 83 ? 1.995 -4.331 0.069 1.00 94.88 83 GLU A C 1
ATOM 631 O O . GLU A 1 83 ? 2.975 -4.242 -0.677 1.00 94.88 83 GLU A O 1
ATOM 636 N N . ARG A 1 84 ? 1.224 -5.430 0.039 1.00 97.25 84 ARG A N 1
ATOM 637 C CA . ARG A 1 84 ? 1.489 -6.553 -0.881 1.00 97.25 84 ARG A CA 1
ATOM 638 C C . ARG A 1 84 ? 1.412 -6.118 -2.343 1.00 97.25 84 ARG A C 1
ATOM 640 O O . ARG A 1 84 ? 2.224 -6.570 -3.156 1.00 97.25 84 ARG A O 1
ATOM 647 N N . GLN A 1 85 ? 0.448 -5.268 -2.694 1.00 97.69 85 GLN A N 1
ATOM 648 C CA . GLN A 1 85 ? 0.309 -4.766 -4.059 1.00 97.69 85 GLN A CA 1
ATOM 649 C C . GLN A 1 85 ? 1.458 -3.830 -4.450 1.00 97.69 85 GLN A C 1
ATOM 651 O O . GLN A 1 85 ? 1.983 -3.977 -5.555 1.00 97.69 85 GLN A O 1
ATOM 656 N N . LEU A 1 86 ? 1.904 -2.941 -3.558 1.00 96.62 86 LEU A N 1
ATOM 657 C CA . LEU A 1 86 ? 3.073 -2.083 -3.780 1.00 96.62 86 LEU A CA 1
ATOM 658 C C . LEU A 1 86 ? 4.350 -2.902 -3.952 1.00 96.62 86 LEU A C 1
ATOM 660 O O . LEU A 1 86 ? 5.106 -2.686 -4.901 1.00 96.62 86 LEU A O 1
ATOM 664 N N . LYS A 1 87 ? 4.556 -3.926 -3.119 1.00 96.38 87 LYS A N 1
ATOM 665 C CA . LYS A 1 87 ? 5.693 -4.843 -3.260 1.00 96.38 87 LYS A CA 1
ATOM 666 C C . LYS A 1 87 ? 5.686 -5.570 -4.606 1.00 96.38 87 LYS A C 1
ATOM 668 O O . LYS A 1 87 ? 6.734 -5.701 -5.241 1.00 96.38 87 LYS A O 1
ATOM 673 N N . LYS A 1 88 ? 4.513 -6.022 -5.063 1.00 97.50 88 LYS A N 1
ATOM 674 C CA . LYS A 1 88 ? 4.345 -6.642 -6.388 1.00 97.50 88 LYS A CA 1
ATOM 675 C C . LYS A 1 88 ? 4.601 -5.646 -7.523 1.00 97.50 88 LYS A C 1
ATOM 677 O O . LYS A 1 88 ? 5.191 -6.014 -8.534 1.00 97.50 88 LYS A O 1
ATOM 682 N N . LEU A 1 89 ? 4.175 -4.396 -7.371 1.00 97.44 89 LEU A N 1
ATOM 683 C CA . LEU A 1 89 ? 4.437 -3.351 -8.356 1.00 97.44 89 LEU A CA 1
ATOM 684 C C . LEU A 1 89 ? 5.936 -3.037 -8.441 1.00 97.44 89 LEU A C 1
ATOM 686 O O . LEU A 1 89 ? 6.492 -3.028 -9.533 1.00 97.44 89 LEU A O 1
ATOM 690 N N . SER A 1 90 ? 6.603 -2.876 -7.300 1.00 96.56 90 SER A N 1
ATOM 691 C CA . SER A 1 90 ? 8.048 -2.648 -7.193 1.00 96.56 90 SER A CA 1
ATOM 692 C C . SER A 1 90 ? 8.866 -3.767 -7.852 1.00 96.56 90 SER A C 1
ATOM 694 O O . SER A 1 90 ? 9.787 -3.501 -8.626 1.00 96.56 90 SER A O 1
ATOM 696 N N . SER A 1 91 ? 8.496 -5.036 -7.639 1.00 97.50 91 SER A N 1
ATOM 697 C CA . SER A 1 91 ? 9.161 -6.154 -8.322 1.00 97.50 91 SER A CA 1
ATOM 698 C C . SER A 1 91 ? 8.892 -6.166 -9.830 1.00 97.50 91 SER A C 1
ATOM 700 O O . SER A 1 91 ? 9.801 -6.450 -10.613 1.00 97.50 91 SER A O 1
ATOM 702 N N . SER A 1 92 ? 7.678 -5.805 -10.253 1.00 97.44 92 SER A N 1
ATOM 703 C CA . SER A 1 92 ? 7.324 -5.666 -11.668 1.00 97.44 92 SER A CA 1
ATOM 704 C C . SER A 1 92 ? 8.119 -4.553 -12.357 1.00 97.44 92 SER A C 1
ATOM 706 O O . SER A 1 92 ? 8.602 -4.763 -13.468 1.00 97.44 92 SER A O 1
ATOM 708 N N . ILE A 1 93 ? 8.289 -3.394 -11.711 1.00 97.50 93 ILE A N 1
ATOM 709 C CA . ILE A 1 93 ? 9.099 -2.276 -12.219 1.00 97.50 93 ILE A CA 1
ATOM 710 C C . ILE A 1 93 ? 10.553 -2.722 -12.386 1.00 97.50 93 ILE A C 1
ATOM 712 O O . ILE A 1 93 ? 11.127 -2.538 -13.457 1.00 97.50 93 ILE A O 1
ATOM 716 N N . ALA A 1 94 ? 11.127 -3.387 -11.378 1.00 97.25 94 ALA A N 1
ATOM 717 C CA . ALA A 1 94 ? 12.495 -3.898 -11.445 1.00 97.25 94 ALA A CA 1
ATOM 718 C C . ALA A 1 94 ? 12.688 -4.937 -12.569 1.00 97.25 94 ALA A C 1
ATOM 720 O O . ALA A 1 94 ? 13.724 -4.954 -13.240 1.00 97.25 94 ALA A O 1
ATOM 721 N N . SER A 1 95 ? 11.693 -5.800 -12.804 1.00 96.94 95 SER A N 1
ATOM 722 C CA . SER A 1 95 ? 11.724 -6.748 -13.924 1.00 96.94 95 SER A CA 1
ATOM 723 C C . SER A 1 95 ? 11.691 -6.025 -15.269 1.00 96.94 95 SER A C 1
ATOM 725 O O . SER A 1 95 ? 12.529 -6.300 -16.128 1.00 96.94 95 SER A O 1
ATOM 727 N N . LEU A 1 96 ? 10.782 -5.060 -15.434 1.00 96.25 96 LEU A N 1
ATOM 728 C CA . LEU A 1 96 ? 10.674 -4.263 -16.654 1.00 96.25 96 LEU A CA 1
ATOM 729 C C . LEU A 1 96 ? 11.965 -3.476 -16.922 1.00 96.25 96 LEU A C 1
ATOM 731 O O . LEU A 1 96 ? 12.464 -3.469 -18.045 1.00 96.25 96 LEU A O 1
ATOM 735 N N . GLU A 1 97 ? 12.569 -2.889 -15.888 1.00 96.75 97 GLU A N 1
ATOM 736 C CA . GLU A 1 97 ? 13.862 -2.209 -15.980 1.00 96.75 97 GLU A CA 1
ATOM 737 C C . GLU A 1 97 ? 14.962 -3.159 -16.472 1.00 96.75 97 GLU A C 1
ATOM 739 O O . GLU A 1 97 ? 15.724 -2.824 -17.385 1.00 96.75 97 GLU A O 1
ATOM 744 N N . LYS A 1 98 ? 15.035 -4.373 -15.916 1.00 95.94 98 LYS A N 1
ATOM 745 C CA . LYS A 1 98 ? 15.990 -5.403 -16.348 1.00 95.94 98 LYS A CA 1
ATOM 746 C C . LYS A 1 98 ? 15.774 -5.792 -17.808 1.00 95.94 98 LYS A C 1
ATOM 748 O O . LYS A 1 98 ? 16.752 -5.954 -18.543 1.00 95.94 98 LYS A O 1
ATOM 753 N N . ASP A 1 99 ? 14.527 -5.936 -18.233 1.00 93.81 99 ASP A N 1
ATOM 754 C CA . ASP A 1 99 ? 14.195 -6.311 -19.602 1.00 93.81 99 ASP A CA 1
ATOM 755 C C . ASP A 1 99 ? 14.558 -5.199 -20.583 1.00 93.81 99 ASP A C 1
ATOM 757 O O . ASP A 1 99 ? 15.269 -5.468 -21.552 1.00 93.81 99 ASP A O 1
ATOM 761 N N . VAL A 1 100 ? 14.217 -3.941 -20.288 1.00 93.69 100 VAL A N 1
ATOM 762 C CA . VAL A 1 100 ? 14.630 -2.769 -21.081 1.00 93.69 100 VAL A CA 1
ATOM 763 C C . VAL A 1 100 ? 16.160 -2.650 -21.144 1.00 93.69 100 VAL A C 1
ATOM 765 O O . VAL A 1 100 ? 16.722 -2.385 -22.212 1.00 93.69 100 VAL A O 1
ATOM 768 N N . LYS A 1 101 ? 16.878 -2.914 -20.042 1.00 92.75 101 LYS A N 1
ATOM 769 C CA . LYS A 1 101 ? 18.353 -2.916 -20.029 1.00 92.75 101 LYS A CA 1
ATOM 770 C C . LYS A 1 101 ? 18.950 -3.981 -20.947 1.00 92.75 101 LYS A C 1
ATOM 772 O O . LYS A 1 101 ? 19.958 -3.699 -21.591 1.00 92.75 101 LYS A O 1
ATOM 777 N N . LYS A 1 102 ? 18.356 -5.171 -21.035 1.00 90.94 102 LYS A N 1
ATOM 778 C CA . LYS A 1 102 ? 18.852 -6.263 -21.893 1.00 90.94 102 LYS A CA 1
ATOM 779 C C . LYS A 1 102 ? 18.635 -6.014 -23.385 1.00 90.94 102 LYS A C 1
ATOM 781 O O . LYS A 1 102 ? 19.335 -6.613 -24.200 1.00 90.94 102 LYS A O 1
ATOM 786 N N . LYS A 1 103 ? 17.667 -5.177 -23.762 1.00 85.44 103 LYS A N 1
ATOM 787 C CA . LYS A 1 103 ? 17.384 -4.891 -25.173 1.00 85.44 103 LYS A CA 1
ATOM 788 C C . LYS A 1 103 ? 18.500 -4.049 -25.791 1.00 85.44 103 LYS A C 1
ATOM 790 O O . LYS A 1 103 ? 18.993 -3.096 -25.185 1.00 85.44 103 LYS A O 1
ATOM 795 N N . ARG A 1 104 ? 18.883 -4.412 -27.017 1.00 82.19 104 ARG A N 1
ATOM 796 C CA . ARG A 1 104 ? 19.817 -3.641 -27.841 1.00 82.19 104 ARG A CA 1
ATOM 797 C C . ARG A 1 104 ? 19.036 -2.584 -28.611 1.00 82.19 104 ARG A C 1
ATOM 799 O O . ARG A 1 104 ? 18.055 -2.916 -29.264 1.00 82.19 104 ARG A O 1
ATOM 806 N N . ALA A 1 105 ? 19.488 -1.339 -28.527 1.00 85.81 105 ALA A N 1
ATOM 807 C CA . ALA A 1 105 ? 19.046 -0.273 -29.415 1.00 85.81 105 ALA A CA 1
ATOM 808 C C . ALA A 1 105 ? 19.936 -0.285 -30.665 1.00 85.81 105 ALA A C 1
ATOM 810 O O . ALA A 1 105 ? 21.159 -0.326 -30.534 1.00 85.81 105 ALA A O 1
ATOM 811 N N . ALA A 1 106 ? 19.335 -0.280 -31.852 1.00 86.31 106 ALA A N 1
ATOM 812 C CA . ALA A 1 106 ? 20.039 -0.287 -33.133 1.00 86.31 106 ALA A CA 1
ATOM 813 C C . ALA A 1 106 ? 20.310 1.130 -33.663 1.00 86.31 106 ALA A C 1
ATOM 815 O O . ALA A 1 106 ? 21.248 1.335 -34.428 1.00 86.31 106 ALA A O 1
ATOM 816 N N . THR A 1 107 ? 19.510 2.115 -33.246 1.00 89.81 107 THR A N 1
ATOM 817 C CA . THR A 1 107 ? 19.637 3.513 -33.680 1.00 89.81 107 THR A CA 1
ATOM 818 C C . THR A 1 107 ? 19.857 4.462 -32.504 1.00 89.81 107 THR A C 1
ATOM 820 O O . THR A 1 107 ? 19.485 4.170 -31.365 1.00 89.81 107 THR A O 1
ATOM 823 N N . ALA A 1 108 ? 20.415 5.646 -32.779 1.00 91.25 108 ALA A N 1
ATOM 824 C CA . ALA A 1 108 ? 20.574 6.698 -31.772 1.00 91.25 108 ALA A CA 1
ATOM 825 C C . ALA A 1 108 ? 19.227 7.110 -31.145 1.00 91.25 108 ALA A C 1
ATOM 827 O O . ALA A 1 108 ? 19.142 7.329 -29.936 1.00 91.25 108 ALA A O 1
ATOM 828 N N . THR A 1 109 ? 18.155 7.144 -31.946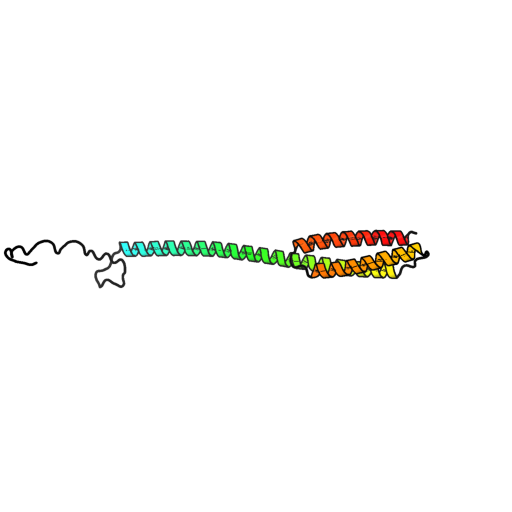 1.00 90.44 109 THR A N 1
ATOM 829 C CA . THR A 1 109 ? 16.792 7.431 -31.478 1.00 90.44 109 THR A CA 1
ATOM 830 C C . THR A 1 109 ? 16.298 6.365 -30.503 1.00 90.44 109 THR A C 1
ATOM 832 O O . THR A 1 109 ? 15.834 6.702 -29.416 1.00 90.44 109 THR A O 1
ATOM 835 N N . GLN A 1 110 ? 16.466 5.081 -30.834 1.00 91.00 110 GLN A N 1
ATOM 836 C CA . GLN A 1 110 ? 16.123 3.982 -29.925 1.00 91.00 110 GLN A CA 1
ATOM 837 C C . GLN A 1 110 ? 16.964 4.023 -28.644 1.00 91.00 110 GLN A C 1
ATOM 839 O O . GLN A 1 110 ? 16.468 3.720 -27.563 1.00 91.00 110 GLN A O 1
ATOM 844 N N . GLN A 1 111 ? 18.233 4.423 -28.727 1.00 92.94 111 GLN A N 1
ATOM 845 C CA . GLN A 1 111 ? 19.089 4.522 -27.549 1.00 92.94 111 GLN A CA 1
ATOM 846 C C . GLN A 1 111 ? 18.644 5.647 -26.611 1.00 92.94 111 GLN A C 1
ATOM 848 O O . GLN A 1 111 ? 18.583 5.430 -25.398 1.00 92.94 111 GLN A O 1
ATOM 853 N N . LYS A 1 112 ? 18.277 6.809 -27.164 1.00 93.75 112 LYS A N 1
ATOM 854 C CA . LYS A 1 112 ? 17.713 7.930 -26.403 1.00 93.75 112 LYS A CA 1
ATOM 855 C C . LYS A 1 112 ? 16.397 7.540 -25.734 1.00 93.75 112 LYS A C 1
ATOM 857 O O . LYS A 1 112 ? 16.210 7.795 -24.548 1.00 93.75 112 LYS A O 1
ATOM 862 N N . GLU A 1 113 ? 15.516 6.874 -26.469 1.00 93.31 113 GLU A N 1
ATOM 863 C CA . GLU A 1 113 ? 14.217 6.455 -25.950 1.00 93.31 113 GLU A CA 1
ATOM 864 C C . GLU A 1 113 ? 14.350 5.394 -24.850 1.00 93.31 113 GLU A C 1
ATOM 866 O O . GLU A 1 113 ? 13.735 5.498 -23.791 1.00 93.31 113 GLU A O 1
ATOM 871 N N . ARG A 1 114 ? 15.252 4.424 -25.030 1.00 94.62 114 ARG A N 1
ATOM 872 C CA . ARG A 1 114 ? 15.599 3.455 -23.985 1.00 94.62 114 ARG A CA 1
ATOM 873 C C . ARG A 1 114 ? 16.113 4.144 -22.719 1.00 94.62 114 ARG A C 1
ATOM 875 O O . ARG A 1 114 ? 15.737 3.742 -21.623 1.00 94.62 114 ARG A O 1
ATOM 882 N N . GLN A 1 115 ? 16.967 5.159 -22.847 1.00 95.12 115 GLN A N 1
ATOM 883 C CA . GLN A 1 115 ? 17.458 5.924 -21.695 1.00 95.12 115 GLN A CA 1
ATOM 884 C C . GLN A 1 115 ? 16.331 6.685 -20.988 1.00 95.12 115 GLN A C 1
ATOM 886 O O . GLN A 1 115 ? 16.278 6.653 -19.760 1.00 95.12 115 GLN A O 1
ATOM 891 N N . ARG A 1 116 ? 15.409 7.301 -21.742 1.00 96.44 116 ARG A N 1
ATOM 892 C CA . ARG A 1 116 ? 14.219 7.959 -21.183 1.00 96.44 116 ARG A CA 1
ATOM 893 C C . ARG A 1 116 ? 13.382 6.978 -20.364 1.00 96.44 116 ARG A C 1
ATOM 895 O O . ARG A 1 116 ? 13.106 7.249 -19.200 1.00 96.44 116 ARG A O 1
ATOM 902 N N . ILE A 1 117 ? 13.043 5.822 -20.938 1.00 96.12 117 ILE A N 1
ATOM 903 C CA . ILE A 1 117 ? 12.241 4.793 -20.258 1.00 96.12 117 ILE A CA 1
ATOM 904 C C . ILE A 1 117 ? 12.938 4.319 -18.976 1.00 96.12 117 ILE A C 1
ATOM 906 O O . ILE A 1 117 ? 12.292 4.204 -17.940 1.00 96.12 117 ILE A O 1
ATOM 910 N N . LEU A 1 118 ? 14.255 4.084 -19.006 1.00 96.56 118 LEU A N 1
ATOM 911 C CA . LEU A 1 118 ? 15.006 3.680 -17.810 1.00 96.56 118 LEU A CA 1
ATOM 912 C C . LEU A 1 118 ? 14.983 4.743 -16.710 1.00 96.56 118 LEU A C 1
ATOM 914 O O . LEU A 1 118 ? 14.813 4.401 -15.542 1.00 96.56 118 LEU A O 1
ATOM 918 N N . HIS A 1 119 ? 15.122 6.017 -17.073 1.00 97.81 119 HIS A N 1
ATOM 919 C CA . HIS A 1 119 ? 15.012 7.112 -16.115 1.00 97.81 119 HIS A CA 1
ATOM 920 C C . HIS A 1 119 ? 13.607 7.172 -15.502 1.00 97.81 119 HIS A C 1
ATOM 922 O O . HIS A 1 119 ? 13.467 7.264 -14.285 1.00 97.81 119 HIS A O 1
ATOM 928 N N . GLU A 1 120 ? 12.558 7.060 -16.319 1.00 97.88 120 GLU A N 1
ATOM 929 C CA . GLU A 1 120 ? 11.179 7.064 -15.826 1.00 97.88 120 GLU A CA 1
ATOM 930 C C . GLU A 1 120 ? 10.868 5.860 -14.932 1.00 97.88 120 GLU A C 1
ATOM 932 O O . GLU A 1 120 ? 10.176 6.025 -13.930 1.00 97.88 120 GLU A O 1
ATOM 937 N N . LEU A 1 121 ? 11.420 4.677 -15.221 1.00 97.62 121 LEU A N 1
ATOM 938 C CA . LEU A 1 121 ? 11.312 3.512 -14.338 1.00 97.62 121 LEU A CA 1
ATOM 939 C C . LEU A 1 121 ? 12.010 3.748 -12.996 1.00 97.62 121 LEU A C 1
ATOM 941 O O . LEU A 1 121 ? 11.471 3.363 -11.962 1.00 97.62 121 LEU A O 1
ATOM 945 N N . GLN A 1 122 ? 13.163 4.420 -12.985 1.00 97.19 122 GLN A N 1
ATOM 946 C CA . GLN A 1 122 ? 13.843 4.788 -11.744 1.00 97.19 122 GLN A CA 1
ATOM 947 C C . GLN A 1 122 ? 13.026 5.801 -10.930 1.00 97.19 122 GLN A C 1
ATOM 949 O O . GLN A 1 122 ? 12.887 5.643 -9.718 1.00 97.19 122 GLN A O 1
ATOM 954 N N . THR A 1 123 ? 12.453 6.819 -11.578 1.00 97.38 123 THR A N 1
ATOM 955 C CA . THR A 1 123 ? 11.543 7.765 -10.914 1.00 97.38 123 THR A CA 1
ATOM 956 C C . THR A 1 123 ? 10.325 7.038 -10.349 1.00 97.38 123 THR A C 1
ATOM 958 O O . THR A 1 123 ? 9.981 7.236 -9.187 1.00 97.38 123 THR A O 1
ATOM 961 N N . LEU A 1 124 ? 9.719 6.146 -11.135 1.00 97.50 124 LEU A N 1
ATOM 962 C CA . LEU A 1 124 ? 8.559 5.362 -10.728 1.00 97.50 124 LEU A CA 1
ATOM 963 C C . LEU A 1 124 ? 8.873 4.442 -9.542 1.00 97.50 124 LEU A C 1
ATOM 965 O O . LEU A 1 124 ? 8.064 4.327 -8.626 1.00 97.50 124 LEU A O 1
ATOM 969 N N . GLN A 1 125 ? 10.062 3.837 -9.524 1.00 97.06 125 GLN A N 1
ATOM 970 C CA . GLN A 1 125 ? 10.544 3.021 -8.412 1.00 97.06 125 GLN A CA 1
ATOM 971 C C . GLN A 1 125 ? 10.682 3.840 -7.123 1.00 97.06 125 GLN A C 1
ATOM 973 O O . GLN A 1 125 ? 10.334 3.353 -6.049 1.00 97.06 125 GLN A O 1
ATOM 978 N N . SER A 1 126 ? 11.175 5.076 -7.213 1.00 96.50 126 SER A N 1
ATOM 979 C CA . SER A 1 126 ? 11.245 5.985 -6.065 1.00 96.50 126 SER A CA 1
ATOM 980 C C . SER A 1 126 ? 9.852 6.380 -5.578 1.00 96.50 126 SER A C 1
ATOM 982 O O . SER A 1 126 ? 9.595 6.294 -4.382 1.00 96.50 126 SER A O 1
ATOM 984 N N . SER A 1 127 ? 8.927 6.719 -6.483 1.00 96.12 127 SER A N 1
ATOM 985 C CA . SER A 1 127 ? 7.537 7.017 -6.112 1.00 96.12 127 SER A CA 1
ATOM 986 C C . SER A 1 127 ? 6.842 5.823 -5.455 1.00 96.12 127 SER A C 1
ATOM 988 O O . SER A 1 127 ? 6.131 6.005 -4.477 1.00 96.12 127 SER A O 1
ATOM 990 N N . ALA A 1 128 ? 7.099 4.597 -5.921 1.00 96.00 128 ALA A N 1
ATOM 991 C CA . ALA A 1 128 ? 6.564 3.388 -5.296 1.00 96.00 128 ALA A CA 1
ATOM 992 C C . ALA A 1 128 ? 7.083 3.165 -3.866 1.00 96.00 128 ALA A C 1
ATOM 994 O O . ALA A 1 128 ? 6.360 2.602 -3.052 1.00 96.00 128 ALA A O 1
ATOM 995 N N . ARG A 1 129 ? 8.308 3.611 -3.546 1.00 95.06 129 ARG A N 1
ATOM 996 C CA . ARG A 1 129 ? 8.831 3.591 -2.168 1.00 95.06 129 ARG A CA 1
ATOM 997 C C . ARG A 1 129 ? 8.141 4.636 -1.300 1.00 95.06 129 ARG A C 1
ATOM 999 O O . ARG A 1 129 ? 7.670 4.296 -0.231 1.00 95.06 129 ARG A O 1
ATOM 1006 N N . THR A 1 130 ? 8.007 5.866 -1.794 1.00 95.31 130 THR A N 1
ATOM 1007 C CA . THR A 1 130 ? 7.278 6.923 -1.077 1.00 95.31 130 THR A CA 1
ATOM 1008 C C . THR A 1 130 ? 5.822 6.537 -0.821 1.00 95.31 130 THR A C 1
ATOM 1010 O O . THR A 1 130 ? 5.300 6.803 0.253 1.00 95.31 130 THR A O 1
ATOM 1013 N N . ALA A 1 131 ? 5.177 5.870 -1.780 1.00 94.69 131 ALA A N 1
ATOM 1014 C CA . ALA A 1 131 ? 3.826 5.353 -1.609 1.00 94.69 131 ALA A CA 1
ATOM 1015 C C . ALA A 1 131 ? 3.743 4.269 -0.524 1.00 94.69 131 ALA A C 1
ATOM 1017 O O . ALA A 1 131 ? 2.716 4.152 0.130 1.00 94.69 131 ALA A O 1
ATOM 1018 N N . ASP A 1 132 ? 4.803 3.483 -0.309 1.00 92.50 132 ASP A N 1
ATOM 1019 C CA . ASP A 1 132 ? 4.861 2.470 0.755 1.00 92.50 132 ASP A CA 1
ATOM 1020 C C . ASP A 1 132 ? 4.882 3.106 2.150 1.00 92.50 132 ASP A C 1
ATOM 1022 O O . ASP A 1 132 ? 4.256 2.583 3.072 1.00 92.50 132 ASP A O 1
ATOM 1026 N N . ASP A 1 133 ? 5.480 4.292 2.269 1.00 93.06 133 ASP A N 1
ATOM 1027 C CA . ASP A 1 133 ? 5.551 5.068 3.510 1.00 93.06 133 ASP A CA 1
ATOM 1028 C C . ASP A 1 133 ? 4.252 5.843 3.831 1.00 93.06 133 ASP A C 1
ATOM 1030 O O . ASP A 1 133 ? 4.137 6.427 4.906 1.00 93.06 133 ASP A O 1
ATOM 1034 N N . MET A 1 134 ? 3.254 5.852 2.935 1.00 93.38 134 MET A N 1
ATOM 1035 C CA . MET A 1 134 ? 1.973 6.535 3.171 1.00 93.38 134 MET A CA 1
ATOM 1036 C C . MET A 1 134 ? 1.150 5.849 4.274 1.00 93.38 134 MET A C 1
ATOM 1038 O O . MET A 1 134 ? 0.958 4.623 4.259 1.00 93.38 134 MET A O 1
ATOM 1042 N N . GLU A 1 135 ? 0.641 6.663 5.205 1.00 91.19 135 GLU A N 1
ATOM 1043 C CA . GLU A 1 135 ? -0.187 6.225 6.337 1.00 91.19 135 GLU A CA 1
ATOM 1044 C C . GLU A 1 135 ? -1.673 6.128 5.982 1.00 91.19 135 GLU A C 1
ATOM 1046 O O . GLU A 1 135 ? -2.324 5.169 6.400 1.00 91.19 135 GLU A O 1
ATOM 1051 N N . ASP A 1 136 ? -2.193 7.080 5.198 1.00 92.94 136 ASP A N 1
ATOM 1052 C CA . ASP A 1 136 ? -3.591 7.083 4.768 1.00 92.94 136 ASP A CA 1
ATOM 1053 C C . ASP A 1 136 ? -3.826 5.991 3.700 1.00 92.94 136 ASP A C 1
ATOM 1055 O O . ASP A 1 136 ? -3.200 6.019 2.629 1.00 92.94 136 ASP A O 1
ATO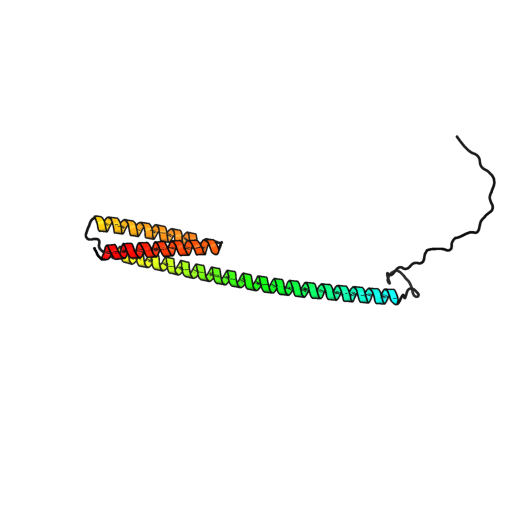M 1059 N N . PRO A 1 137 ? -4.702 5.000 3.967 1.00 91.12 137 PRO A N 1
ATOM 1060 C CA . PRO A 1 137 ? -4.992 3.929 3.021 1.00 91.12 137 PRO A CA 1
ATOM 1061 C C . PRO A 1 137 ? -5.642 4.420 1.720 1.00 91.12 137 PRO A C 1
ATOM 1063 O O . PRO A 1 137 ? -5.375 3.837 0.666 1.00 91.12 137 PRO A O 1
ATOM 1066 N N . GLU A 1 138 ? -6.447 5.483 1.751 1.00 93.44 138 GLU A N 1
ATOM 1067 C CA . GLU A 1 138 ? -7.106 6.018 0.555 1.00 93.44 138 GLU A CA 1
ATOM 1068 C C . GLU A 1 138 ? -6.105 6.744 -0.348 1.00 93.44 138 GLU A C 1
ATOM 1070 O O . GLU A 1 138 ? -6.052 6.493 -1.555 1.00 93.44 138 GLU A O 1
ATOM 1075 N N . GLU A 1 139 ? -5.220 7.560 0.228 1.00 94.69 139 GLU A N 1
ATOM 1076 C CA . GLU A 1 139 ? -4.117 8.169 -0.524 1.00 94.69 139 GLU A CA 1
ATOM 1077 C C . GLU A 1 139 ? -3.201 7.097 -1.128 1.00 94.69 139 GLU A C 1
ATOM 1079 O O . GLU A 1 139 ? -2.874 7.142 -2.319 1.00 94.69 139 GLU A O 1
ATOM 1084 N N . LYS A 1 140 ? -2.853 6.070 -0.340 1.00 96.06 140 LYS A N 1
ATOM 1085 C CA . LYS A 1 140 ? -2.042 4.934 -0.795 1.00 96.06 140 LYS A CA 1
ATOM 1086 C C . LYS A 1 140 ? -2.716 4.167 -1.939 1.00 96.06 140 LYS A C 1
ATOM 1088 O O . LYS A 1 140 ? -2.026 3.736 -2.867 1.00 96.06 140 LYS A O 1
ATOM 1093 N N . ARG A 1 141 ? -4.045 4.000 -1.919 1.00 96.19 141 ARG A N 1
ATOM 1094 C CA . ARG A 1 141 ? -4.831 3.383 -3.008 1.00 96.19 141 ARG A CA 1
ATOM 1095 C C . ARG A 1 141 ? -4.741 4.185 -4.298 1.00 96.19 141 ARG A C 1
ATOM 1097 O O . ARG A 1 141 ? -4.384 3.622 -5.335 1.00 96.19 141 ARG A O 1
ATOM 1104 N N . LEU A 1 142 ? -5.033 5.479 -4.228 1.00 96.62 142 LEU A N 1
ATOM 1105 C CA . LEU A 1 142 ? -5.007 6.371 -5.388 1.00 96.62 142 LEU A CA 1
ATOM 1106 C C . LEU A 1 142 ? -3.610 6.427 -6.008 1.00 96.62 142 LEU A C 1
ATOM 1108 O O . LEU A 1 142 ? -3.450 6.308 -7.227 1.00 96.62 142 LEU A O 1
ATOM 1112 N N . GLU A 1 143 ? -2.584 6.538 -5.168 1.00 97.06 143 GLU A N 1
ATOM 1113 C CA . GLU A 1 143 ? -1.204 6.557 -5.629 1.00 97.06 143 GLU A CA 1
ATOM 1114 C C . GLU A 1 143 ? -0.817 5.218 -6.269 1.00 97.06 143 GLU A C 1
ATOM 1116 O O . GLU A 1 143 ? -0.244 5.190 -7.358 1.00 97.06 143 GLU A O 1
ATOM 1121 N N . LEU A 1 144 ? -1.204 4.087 -5.676 1.00 97.31 144 LEU A N 1
ATOM 1122 C CA . LEU A 1 144 ? -0.976 2.767 -6.261 1.00 97.31 144 LEU A CA 1
ATOM 1123 C C . LEU A 1 144 ? -1.608 2.624 -7.656 1.00 97.31 144 LEU A C 1
ATOM 1125 O O . LEU A 1 144 ? -0.981 2.052 -8.554 1.00 97.31 144 LEU A O 1
ATOM 1129 N N . GLU A 1 145 ? -2.828 3.119 -7.864 1.00 97.81 145 GLU A N 1
ATOM 1130 C CA . GLU A 1 145 ? -3.480 3.107 -9.179 1.00 97.81 145 GLU A CA 1
ATOM 1131 C C . GLU A 1 145 ? -2.733 3.969 -10.196 1.00 97.81 145 GLU A C 1
ATOM 1133 O O . GLU A 1 145 ? -2.435 3.506 -11.304 1.00 97.81 145 GLU A O 1
ATOM 1138 N N . ARG A 1 146 ? -2.345 5.187 -9.804 1.00 98.06 146 ARG A N 1
ATOM 1139 C CA . ARG A 1 146 ? -1.538 6.088 -10.634 1.00 98.06 146 ARG A CA 1
ATOM 1140 C C . ARG A 1 146 ? -0.223 5.431 -11.055 1.00 98.06 146 ARG A C 1
ATOM 1142 O O . ARG A 1 146 ? 0.154 5.480 -12.230 1.00 98.06 146 ARG A O 1
ATOM 1149 N N . LEU A 1 147 ? 0.466 4.781 -10.117 1.00 98.25 147 LEU A N 1
ATOM 1150 C CA . LEU A 1 147 ? 1.735 4.100 -10.369 1.00 98.25 147 LEU A CA 1
ATOM 1151 C C . LEU A 1 147 ? 1.560 2.885 -11.291 1.00 98.25 147 LEU A C 1
ATOM 1153 O O . LEU A 1 147 ? 2.377 2.686 -12.195 1.00 98.25 147 LEU A O 1
ATOM 1157 N N . LYS A 1 148 ? 0.489 2.097 -11.121 1.00 98.19 148 LYS A N 1
ATOM 1158 C CA . LYS A 1 148 ? 0.147 0.987 -12.030 1.00 98.19 148 LYS A CA 1
ATOM 1159 C C . LYS A 1 148 ? -0.082 1.491 -13.452 1.00 98.19 148 LYS A C 1
ATOM 1161 O O . LYS A 1 148 ? 0.532 0.963 -14.375 1.00 98.19 148 LYS A O 1
ATOM 1166 N N . ALA A 1 149 ? -0.883 2.542 -13.622 1.00 98.25 149 ALA A N 1
ATOM 1167 C CA . ALA A 1 149 ? -1.151 3.128 -14.933 1.00 98.25 149 ALA A CA 1
ATOM 1168 C C . ALA A 1 149 ? 0.138 3.621 -15.611 1.00 98.25 149 ALA A C 1
ATOM 1170 O O . ALA A 1 149 ? 0.366 3.354 -16.794 1.00 98.25 149 ALA A O 1
ATOM 1171 N N . LYS A 1 150 ? 1.028 4.278 -14.855 1.00 97.94 150 LYS A N 1
ATOM 1172 C CA . LYS A 1 150 ? 2.321 4.731 -15.381 1.00 97.94 150 LYS A CA 1
ATOM 1173 C C . LYS A 1 150 ? 3.238 3.564 -15.756 1.00 97.94 150 LYS A C 1
ATOM 1175 O O . LYS A 1 150 ? 3.888 3.623 -16.798 1.00 97.94 150 LYS A O 1
ATOM 1180 N N . ARG A 1 151 ? 3.270 2.489 -14.960 1.00 98.06 151 ARG A N 1
ATOM 1181 C CA . ARG A 1 151 ? 4.001 1.256 -15.299 1.00 98.06 151 ARG A CA 1
ATOM 1182 C C . ARG A 1 151 ? 3.479 0.653 -16.598 1.00 98.06 151 ARG A C 1
ATOM 1184 O O . ARG A 1 151 ? 4.280 0.346 -17.474 1.00 98.06 151 ARG A O 1
ATOM 1191 N N . ASP A 1 152 ? 2.163 0.521 -16.739 1.00 97.94 152 ASP A N 1
ATOM 1192 C CA . ASP A 1 152 ? 1.528 -0.060 -17.927 1.00 97.94 152 ASP A CA 1
ATOM 1193 C C . ASP A 1 152 ? 1.811 0.780 -19.183 1.00 97.94 152 ASP A C 1
ATOM 1195 O O . ASP A 1 152 ? 2.027 0.243 -20.271 1.00 97.94 152 ASP A O 1
ATOM 1199 N N . GLN A 1 153 ? 1.847 2.108 -19.044 1.00 97.88 153 GLN A N 1
ATOM 1200 C CA . GLN A 1 153 ? 2.271 3.008 -20.114 1.00 97.88 153 GLN A CA 1
ATOM 1201 C C . GLN A 1 153 ? 3.728 2.740 -20.522 1.00 97.88 153 GLN A C 1
ATOM 1203 O O . GLN A 1 153 ? 4.001 2.534 -21.704 1.00 97.88 153 GLN A O 1
ATOM 1208 N N . LEU A 1 154 ? 4.653 2.703 -19.559 1.00 96.81 154 LEU A N 1
ATOM 1209 C CA . LEU A 1 154 ? 6.073 2.445 -19.820 1.00 96.81 154 LEU A CA 1
ATOM 1210 C C . LEU A 1 154 ? 6.309 1.059 -20.426 1.00 96.81 154 LEU A C 1
ATOM 1212 O O . LEU A 1 154 ? 7.181 0.894 -21.275 1.00 96.81 154 LEU A O 1
ATOM 1216 N N . GLU A 1 155 ? 5.517 0.067 -20.030 1.00 96.38 155 GLU A N 1
ATOM 1217 C CA . GLU A 1 155 ? 5.549 -1.277 -20.602 1.00 96.38 155 GLU A CA 1
ATOM 1218 C C . GLU A 1 155 ? 5.149 -1.269 -22.085 1.00 96.38 155 GLU A C 1
ATOM 1220 O O . GLU A 1 155 ? 5.825 -1.883 -22.917 1.00 96.38 155 GLU A O 1
ATOM 1225 N N . LYS A 1 156 ? 4.105 -0.514 -22.451 1.00 95.75 156 LYS A N 1
ATOM 1226 C CA . LYS A 1 156 ? 3.702 -0.323 -23.855 1.00 95.75 156 LYS A CA 1
ATOM 1227 C C . LYS A 1 156 ? 4.776 0.407 -24.661 1.00 95.75 156 LYS A C 1
ATOM 1229 O O . LYS A 1 156 ? 5.107 -0.029 -25.761 1.00 95.75 156 LYS A O 1
ATOM 1234 N N . GLU A 1 157 ? 5.340 1.484 -24.120 1.00 93.94 157 GLU A N 1
ATOM 1235 C CA . GLU A 1 157 ? 6.424 2.243 -24.758 1.00 93.94 157 GLU A CA 1
ATOM 1236 C C . GLU A 1 157 ? 7.662 1.360 -24.979 1.00 93.94 157 GLU A C 1
ATOM 1238 O O . GLU A 1 157 ? 8.204 1.307 -26.086 1.00 93.94 157 GLU A O 1
ATOM 1243 N N . ALA A 1 158 ? 8.045 0.573 -23.970 1.00 92.56 158 ALA A N 1
ATOM 1244 C CA . ALA A 1 158 ? 9.122 -0.403 -24.074 1.00 92.56 158 ALA A CA 1
ATOM 1245 C C . ALA A 1 158 ? 8.827 -1.473 -25.134 1.00 92.56 158 ALA A C 1
ATOM 1247 O O . ALA A 1 158 ? 9.715 -1.820 -25.909 1.00 92.56 158 ALA A O 1
ATOM 1248 N N . SER A 1 159 ? 7.594 -1.985 -25.208 1.00 91.25 159 SER A N 1
ATOM 1249 C CA . SER A 1 159 ? 7.183 -2.947 -26.239 1.00 91.25 159 SER A CA 1
ATOM 1250 C C . SER A 1 159 ? 7.282 -2.357 -27.648 1.00 91.25 159 SER A C 1
ATOM 1252 O O . SER A 1 159 ? 7.762 -3.025 -28.561 1.00 91.25 159 SER A O 1
ATOM 1254 N N . ASN A 1 160 ? 6.887 -1.096 -27.830 1.00 90.06 160 ASN A N 1
ATOM 1255 C CA . ASN A 1 160 ? 6.975 -0.413 -29.120 1.00 90.06 160 ASN A CA 1
ATOM 1256 C C . ASN A 1 160 ? 8.429 -0.199 -29.554 1.00 90.06 160 ASN A C 1
ATOM 1258 O O . ASN A 1 160 ? 8.751 -0.423 -30.718 1.00 90.06 160 ASN A O 1
ATOM 1262 N N . LEU A 1 161 ? 9.322 0.128 -28.614 1.00 83.56 161 LEU A N 1
ATOM 1263 C CA . LEU A 1 161 ? 10.762 0.192 -28.870 1.00 83.56 161 LEU A CA 1
ATOM 1264 C C . LEU A 1 161 ? 11.335 -1.151 -29.352 1.00 83.56 161 LEU A C 1
ATOM 1266 O O . LEU A 1 161 ? 12.314 -1.155 -30.087 1.00 83.56 161 LEU A O 1
ATOM 1270 N N . MET A 1 162 ? 10.736 -2.284 -28.969 1.00 68.81 162 MET A N 1
ATOM 1271 C CA . MET A 1 162 ? 11.166 -3.618 -29.414 1.00 68.81 162 MET A CA 1
ATOM 1272 C C . MET A 1 162 ? 10.653 -4.015 -30.803 1.00 68.81 162 MET A C 1
ATOM 1274 O O . MET A 1 162 ? 11.132 -5.008 -31.345 1.00 68.81 162 MET A O 1
ATOM 1278 N N . LYS A 1 163 ? 9.648 -3.316 -31.341 1.00 73.31 163 LYS A N 1
ATOM 1279 C CA . LYS A 1 163 ? 9.046 -3.624 -32.650 1.00 73.31 163 LYS A CA 1
ATOM 1280 C C . LYS A 1 163 ? 9.658 -2.819 -33.802 1.00 73.31 163 LYS A C 1
ATOM 1282 O O . LYS A 1 163 ? 9.381 -3.146 -34.952 1.00 73.31 163 LYS A O 1
ATOM 1287 N N . LEU A 1 164 ? 10.431 -1.778 -33.487 1.00 56.38 164 LEU A N 1
ATOM 1288 C CA . LEU A 1 164 ? 11.137 -0.900 -34.428 1.00 56.38 164 LEU A CA 1
ATOM 1289 C C . LEU A 1 164 ? 12.574 -1.377 -34.648 1.00 56.38 164 LEU A C 1
ATOM 1291 O O . LEU A 1 164 ? 13.072 -1.195 -35.775 1.00 56.38 164 LEU A O 1
#

Foldseek 3Di:
DDDDDDDDPDDDDDDPDDDPPPPPLDPVPDPDPNDDPVSVVVVVVVVVVVVVVVVVVVVVVVVVVVVVVVVVVVVVVLLVVLLVLLVVLLVLLVVLLVVLVPDDQPDPVLVVLSVVLNVLSVVLNVLSVVLNVDPDSVSSVVSSVVSVVSSVVSSVSSVVSVVD

pLDDT: mean 84.36, std 19.32, range [37.28, 98.25]

Radius of gyration: 43.19 Å; chains: 1; bounding box: 68×64×116 Å

Secondary structure (DSSP, 8-state):
-------------S---S--------TTS--TT---HHHHHHHHHHHHHHHHHHHHHHHHHHHHHHHHHHHHHHHHHHHHHHHHHHHHHHHHHHHHHHHHHHSPP-SHHHHHHHHHHHHHHHHHHHHHHHHHT---HHHHHHHHHHHHHHHHHHHHHHHHHTT-

Sequence (164 aa):
MGAIQTMVRALCIGALLTGCAGQTTDPRQGGLFSYNPDAYEQRLRDRRDQLTQVEQANQSEEARTSGLRAEQSAQLEEKAALERQLKKLSSSIASLEKDVKKKRAATATQQKERQRILHELQTLQSSARTADDMEDPEEKRLELERLKAKRDQLEKEASNLMKL

Organism: Desulfobulbus propionicus (strain ATCC 33891 / DSM 2032 / VKM B-1956 / 1pr3) (NCBI:txid577650)